Protein AF-A0A7J6UFF8-F1 (afdb_monomer_lite)

Structure (mmCIF, N/CA/C/O backbone):
data_AF-A0A7J6UFF8-F1
#
_entry.id   AF-A0A7J6UFF8-F1
#
loop_
_atom_site.group_PDB
_atom_site.id
_atom_site.type_symbol
_atom_site.label_atom_id
_atom_site.label_alt_id
_atom_site.label_comp_id
_atom_site.label_asym_id
_atom_site.label_entity_id
_atom_site.label_seq_id
_atom_site.pdbx_PDB_ins_code
_atom_site.Cartn_x
_atom_site.Cartn_y
_atom_site.Cartn_z
_atom_site.occupancy
_atom_site.B_iso_or_equiv
_atom_site.auth_seq_id
_atom_site.auth_comp_id
_atom_site.auth_asym_id
_atom_site.auth_atom_id
_atom_site.pdbx_PDB_model_num
ATOM 1 N N . MET A 1 1 ? -8.553 -10.109 -0.314 1.00 61.62 1 MET A N 1
ATOM 2 C CA . MET A 1 1 ? -7.472 -9.107 -0.212 1.00 61.62 1 MET A CA 1
ATOM 3 C C . MET A 1 1 ? -7.964 -8.025 0.723 1.00 61.62 1 MET A C 1
ATOM 5 O O . MET A 1 1 ? -9.043 -7.519 0.467 1.00 61.62 1 MET A O 1
ATOM 9 N N . ASN A 1 2 ? -7.218 -7.695 1.778 1.00 87.44 2 ASN A N 1
ATOM 10 C CA . ASN A 1 2 ? -7.601 -6.633 2.723 1.00 87.44 2 ASN A CA 1
ATOM 11 C C . ASN A 1 2 ? -6.489 -5.577 2.780 1.00 87.44 2 ASN A C 1
ATOM 13 O O . ASN A 1 2 ? -6.149 -5.102 3.850 1.00 87.44 2 ASN A O 1
ATOM 17 N N . LYS A 1 3 ? -5.834 -5.308 1.648 1.00 93.00 3 LYS A N 1
ATOM 18 C CA . LYS A 1 3 ? -4.717 -4.367 1.567 1.00 93.00 3 LYS A CA 1
ATOM 19 C C . LYS A 1 3 ? -5.033 -3.316 0.523 1.00 93.00 3 LYS A C 1
ATOM 21 O O . LYS A 1 3 ? -5.549 -3.665 -0.537 1.00 93.00 3 LYS A O 1
ATOM 26 N N . LEU A 1 4 ? -4.698 -2.071 0.823 1.00 94.88 4 LEU A N 1
ATOM 27 C CA . LEU A 1 4 ? -4.774 -0.958 -0.113 1.00 94.88 4 LEU A CA 1
ATOM 28 C C . LEU A 1 4 ? -3.366 -0.415 -0.318 1.00 94.88 4 LEU A C 1
ATOM 30 O O . LEU A 1 4 ? -2.765 0.095 0.622 1.00 94.88 4 LEU A O 1
ATOM 34 N N . ALA A 1 5 ? -2.846 -0.546 -1.535 1.00 95.44 5 ALA A N 1
ATOM 35 C CA . ALA A 1 5 ? -1.587 0.068 -1.928 1.00 95.44 5 ALA A CA 1
ATOM 36 C C . ALA A 1 5 ? -1.880 1.400 -2.626 1.00 95.44 5 ALA A C 1
ATOM 38 O O . ALA A 1 5 ? -2.639 1.444 -3.593 1.00 95.44 5 ALA A O 1
ATOM 39 N N . VAL A 1 6 ? -1.272 2.471 -2.133 1.00 96.19 6 VAL A N 1
ATOM 40 C CA . VAL A 1 6 ? -1.422 3.841 -2.618 1.00 96.19 6 VAL A CA 1
ATOM 41 C C . VAL A 1 6 ? -0.101 4.270 -3.235 1.00 96.19 6 VAL A C 1
ATOM 43 O O . VAL A 1 6 ? 0.947 4.212 -2.591 1.00 96.19 6 VAL A O 1
ATOM 46 N N . SER A 1 7 ? -0.151 4.677 -4.496 1.00 95.25 7 SER A N 1
ATOM 47 C CA . SER A 1 7 ? 0.983 5.250 -5.212 1.00 95.25 7 SER A CA 1
ATOM 48 C C . SER A 1 7 ? 1.136 6.730 -4.861 1.00 95.25 7 SER A C 1
ATOM 50 O O . SER A 1 7 ? 0.155 7.475 -4.921 1.00 95.25 7 SER A O 1
ATOM 52 N N . CYS A 1 8 ? 2.348 7.166 -4.516 1.00 93.88 8 CYS A N 1
ATOM 53 C CA . CYS A 1 8 ? 2.634 8.554 -4.159 1.00 93.88 8 CYS A CA 1
ATOM 54 C C . CYS A 1 8 ? 3.773 9.143 -5.010 1.00 93.88 8 CYS A C 1
ATOM 56 O O . CYS A 1 8 ? 4.451 8.461 -5.786 1.00 93.88 8 CYS A O 1
ATOM 58 N N . LEU A 1 9 ? 3.978 10.451 -4.850 1.00 92.50 9 LEU A N 1
ATOM 59 C CA . LEU A 1 9 ? 5.146 11.155 -5.375 1.00 92.50 9 LEU A CA 1
ATOM 60 C C . LEU A 1 9 ? 6.413 10.762 -4.588 1.00 92.50 9 LEU A C 1
ATOM 62 O O . LEU A 1 9 ? 6.361 9.980 -3.639 1.00 92.50 9 LEU A O 1
ATOM 66 N N . GLU A 1 10 ? 7.562 11.299 -4.999 1.00 89.00 10 GLU A N 1
ATOM 67 C CA . GLU A 1 10 ? 8.839 11.160 -4.274 1.00 89.00 10 GLU A CA 1
ATOM 68 C C . GLU A 1 10 ? 9.264 9.710 -3.999 1.00 89.00 10 GLU A C 1
ATOM 70 O O . GLU A 1 10 ? 9.812 9.388 -2.943 1.00 89.00 10 GLU A O 1
ATOM 75 N N . ALA A 1 11 ? 9.012 8.819 -4.959 1.00 90.88 11 ALA A N 1
ATOM 76 C CA . ALA A 1 11 ? 9.349 7.403 -4.862 1.00 90.88 11 ALA A CA 1
ATOM 77 C C . ALA A 1 11 ? 8.766 6.738 -3.619 1.00 90.88 11 ALA A C 1
ATOM 79 O O . ALA A 1 11 ? 9.408 5.883 -3.023 1.00 90.88 11 ALA A O 1
ATOM 80 N N . THR A 1 12 ? 7.562 7.137 -3.218 1.00 92.31 12 THR A N 1
ATOM 81 C CA . THR A 1 12 ? 6.916 6.629 -2.012 1.00 92.31 12 THR A CA 1
ATOM 82 C C . THR A 1 12 ? 5.654 5.852 -2.370 1.00 92.31 12 THR A C 1
ATOM 84 O O . THR A 1 12 ? 4.934 6.186 -3.313 1.00 92.31 12 THR A O 1
ATOM 87 N N . MET A 1 13 ? 5.376 4.805 -1.604 1.00 94.56 13 MET A N 1
ATOM 88 C CA . MET A 1 13 ? 4.079 4.142 -1.579 1.00 94.56 13 MET A CA 1
ATOM 89 C C . MET A 1 13 ? 3.613 3.984 -0.137 1.00 94.56 13 MET A C 1
ATOM 91 O O . MET A 1 13 ? 4.429 3.903 0.782 1.00 94.56 13 MET A O 1
ATOM 95 N N . ILE A 1 14 ? 2.302 3.894 0.055 1.00 95.62 14 ILE A N 1
ATOM 96 C CA . ILE A 1 14 ? 1.718 3.553 1.351 1.00 95.62 14 ILE A CA 1
ATOM 97 C C . ILE A 1 14 ? 0.888 2.289 1.187 1.00 95.62 14 ILE A C 1
ATOM 99 O O . ILE A 1 14 ? 0.101 2.177 0.250 1.00 95.62 14 ILE A O 1
ATOM 103 N N . VAL A 1 15 ? 1.054 1.331 2.090 1.00 95.44 15 VAL A N 1
ATOM 104 C CA . VAL A 1 15 ? 0.258 0.103 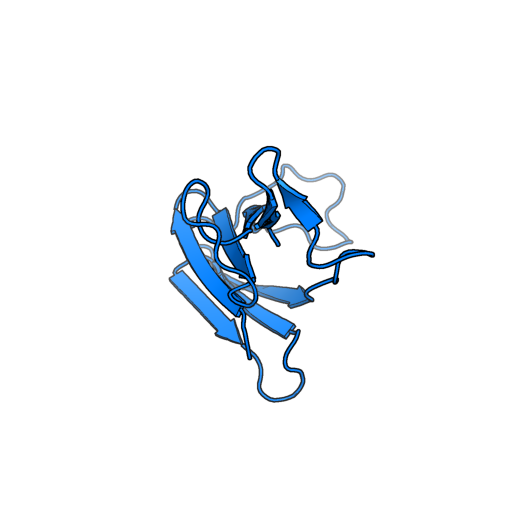2.116 1.00 95.44 15 VAL A CA 1
ATOM 105 C C . VAL A 1 15 ? -0.516 0.044 3.418 1.00 95.44 15 VAL A C 1
ATOM 107 O O . VAL A 1 15 ? 0.084 -0.089 4.480 1.00 95.44 15 VAL A O 1
ATOM 110 N N . TYR A 1 16 ? -1.841 0.112 3.328 1.00 95.19 16 TYR A N 1
ATOM 111 C CA . TYR A 1 16 ? -2.748 -0.010 4.467 1.00 95.19 16 TYR A CA 1
ATOM 112 C C . TYR A 1 16 ? -3.264 -1.443 4.619 1.00 95.19 16 TYR A C 1
ATOM 114 O O . TYR A 1 16 ? -3.677 -2.056 3.629 1.00 95.19 16 TYR A O 1
ATOM 122 N N . ASP A 1 17 ? -3.290 -1.960 5.851 1.00 93.38 17 ASP A N 1
ATOM 123 C CA . ASP A 1 17 ? -4.087 -3.137 6.214 1.00 93.38 17 ASP A CA 1
ATOM 124 C C . ASP A 1 17 ? -5.508 -2.672 6.556 1.00 93.38 17 ASP A C 1
ATOM 126 O O . ASP A 1 17 ? -5.753 -2.001 7.554 1.00 93.38 17 ASP A O 1
ATOM 130 N N . MET A 1 18 ? -6.459 -3.030 5.698 1.00 93.12 18 MET A N 1
ATOM 131 C CA . MET A 1 18 ? -7.865 -2.647 5.822 1.00 93.12 18 MET A CA 1
ATOM 132 C C . MET A 1 18 ? -8.671 -3.596 6.718 1.00 93.12 18 MET A C 1
ATOM 134 O O . MET A 1 18 ? -9.899 -3.599 6.669 1.00 93.12 18 MET A O 1
ATOM 138 N N . ARG A 1 19 ? -8.017 -4.476 7.486 1.00 91.94 19 ARG A N 1
ATOM 139 C CA . ARG A 1 19 ? -8.709 -5.426 8.367 1.00 91.94 19 ARG A CA 1
ATOM 140 C C . ARG A 1 19 ? -9.391 -4.741 9.550 1.00 91.94 19 ARG A C 1
ATOM 142 O O . ARG A 1 19 ? -10.534 -5.081 9.840 1.00 91.94 19 ARG A O 1
ATOM 149 N N . THR A 1 20 ? -8.692 -3.828 10.214 1.00 93.12 20 THR A N 1
ATOM 150 C CA . THR A 1 20 ? -9.126 -3.244 11.486 1.00 93.12 20 THR A CA 1
ATOM 151 C C . THR A 1 20 ? -9.133 -1.730 11.366 1.00 93.12 20 THR A C 1
ATOM 153 O O . THR A 1 20 ? -8.095 -1.117 11.129 1.00 93.12 20 THR A O 1
ATOM 156 N N . TYR A 1 21 ? -10.315 -1.135 11.508 1.00 93.38 21 TYR A N 1
ATOM 157 C CA . TYR A 1 21 ? -10.497 0.311 11.486 1.00 93.38 21 TYR A CA 1
ATOM 158 C C . TYR A 1 21 ? -10.587 0.852 12.912 1.00 93.38 21 TYR A C 1
ATOM 160 O O . TYR A 1 21 ? -11.452 0.424 13.679 1.00 93.38 21 TYR A O 1
ATOM 168 N N . ASN A 1 22 ? -9.739 1.823 13.247 1.00 93.12 22 ASN A N 1
ATOM 169 C CA . ASN A 1 22 ? -9.862 2.597 14.475 1.00 93.12 22 ASN A CA 1
ATOM 170 C C . ASN A 1 22 ? -10.539 3.954 14.180 1.00 93.12 22 ASN A C 1
ATOM 172 O O . ASN A 1 22 ? -10.094 4.662 13.275 1.00 93.12 22 ASN A O 1
ATOM 176 N N . PRO A 1 23 ? -11.565 4.380 14.942 1.00 92.31 23 PRO A N 1
ATOM 177 C CA . PRO A 1 23 ? -12.263 5.648 14.696 1.00 92.31 23 PRO A CA 1
ATOM 178 C C . PRO A 1 23 ? -11.393 6.907 14.816 1.00 92.31 23 PRO A C 1
ATOM 180 O O . PRO A 1 23 ? -11.746 7.949 14.272 1.00 92.31 23 PRO A O 1
ATOM 183 N N . THR A 1 24 ? -10.286 6.841 15.559 1.00 92.12 24 THR A N 1
ATOM 184 C CA . THR A 1 24 ? -9.392 7.979 15.805 1.00 92.12 24 THR A CA 1
ATOM 185 C C . THR A 1 24 ? -8.175 7.963 14.884 1.00 92.12 24 THR A C 1
ATOM 187 O O . THR A 1 24 ? -7.805 9.009 14.357 1.00 92.12 24 THR A O 1
ATOM 190 N N . THR A 1 25 ? -7.549 6.801 14.674 1.00 91.69 25 THR A N 1
ATOM 191 C CA . THR A 1 25 ? -6.301 6.682 13.893 1.00 91.69 25 THR A CA 1
ATOM 192 C C . THR A 1 25 ? -6.489 6.113 12.486 1.00 91.69 25 THR A C 1
ATOM 194 O O . THR A 1 25 ? -5.572 6.193 11.672 1.00 91.69 25 THR A O 1
ATOM 197 N N . GLY A 1 26 ? -7.670 5.585 12.158 1.00 94.06 26 GLY A N 1
ATOM 198 C CA . GLY A 1 26 ? -7.968 4.992 10.858 1.00 94.06 26 GLY A CA 1
ATOM 199 C C . GLY A 1 26 ? -7.403 3.579 10.696 1.00 94.06 26 GLY A C 1
ATOM 200 O O . GLY A 1 26 ? -7.437 2.773 11.625 1.00 94.06 26 GLY A O 1
ATOM 201 N N . TYR A 1 27 ? -6.935 3.267 9.486 1.00 94.75 27 TYR A N 1
ATOM 202 C CA . TYR A 1 27 ? -6.286 1.994 9.165 1.00 94.75 27 TYR A CA 1
ATOM 203 C C . TYR A 1 27 ? -4.777 2.079 9.378 1.00 94.75 27 TYR A C 1
ATOM 205 O O . TYR A 1 27 ? -4.143 3.065 8.997 1.00 94.75 27 TYR A O 1
ATOM 213 N N . SER A 1 28 ? -4.193 1.005 9.899 1.00 93.25 28 SER A N 1
ATOM 214 C CA . SER A 1 28 ? -2.744 0.887 10.043 1.00 93.25 28 SER A CA 1
ATOM 215 C C . SER A 1 28 ? -2.079 0.754 8.676 1.00 93.25 28 SER A C 1
ATOM 217 O O . SER A 1 28 ? -2.525 -0.012 7.817 1.00 93.25 28 SER A O 1
ATOM 219 N N . GLY A 1 29 ? -1.012 1.521 8.457 1.00 93.12 29 GLY A N 1
ATOM 220 C CA . GLY A 1 29 ? -0.314 1.566 7.179 1.00 93.12 29 GLY A CA 1
ATOM 221 C C . GLY A 1 29 ? 1.193 1.695 7.325 1.00 93.12 29 GLY A C 1
ATOM 222 O O . GLY A 1 29 ? 1.701 2.195 8.325 1.00 93.12 29 GLY A O 1
ATOM 223 N N . CYS A 1 30 ? 1.901 1.236 6.300 1.00 92.50 30 CYS A N 1
ATOM 224 C CA . CYS A 1 30 ? 3.347 1.341 6.182 1.00 92.50 30 CYS A CA 1
ATOM 225 C C . CYS A 1 30 ? 3.686 2.234 4.988 1.00 92.50 30 CYS A C 1
ATOM 227 O O . CYS A 1 30 ? 3.196 1.995 3.883 1.00 92.50 30 CYS A O 1
ATOM 229 N N . LEU A 1 31 ? 4.500 3.262 5.226 1.00 93.44 31 LEU A N 1
ATOM 230 C CA . LEU A 1 31 ? 5.083 4.102 4.188 1.00 93.44 31 LEU A CA 1
ATOM 231 C C . LEU A 1 31 ? 6.439 3.515 3.804 1.00 93.44 31 LEU A C 1
ATOM 233 O O . LEU A 1 31 ? 7.307 3.379 4.661 1.00 93.44 31 LEU A O 1
ATOM 237 N N . GLU A 1 32 ? 6.618 3.213 2.524 1.00 90.69 32 GLU A N 1
ATOM 238 C CA . GLU A 1 32 ? 7.837 2.606 1.996 1.00 90.69 32 GLU A CA 1
ATOM 239 C C . GLU A 1 32 ? 8.370 3.422 0.819 1.00 90.69 32 GLU A C 1
ATOM 241 O O . GLU A 1 32 ? 7.607 3.864 -0.049 1.00 90.69 32 GLU A O 1
ATOM 246 N N . LYS A 1 33 ? 9.696 3.593 0.759 1.00 89.56 33 LYS A N 1
ATOM 247 C CA . LYS A 1 33 ? 10.350 4.174 -0.416 1.00 89.56 33 LYS A CA 1
ATOM 248 C C . LYS A 1 33 ? 10.647 3.098 -1.454 1.00 89.56 33 LYS A C 1
ATOM 250 O O . LYS A 1 33 ? 11.387 2.152 -1.207 1.00 89.56 33 LYS A O 1
ATOM 255 N N . VAL A 1 34 ? 10.131 3.295 -2.659 1.00 87.31 34 VAL A N 1
ATOM 256 C CA . VAL A 1 34 ? 10.414 2.485 -3.840 1.00 87.31 34 VAL A CA 1
ATOM 257 C C . VAL A 1 34 ? 11.764 2.918 -4.414 1.00 87.31 34 VAL A C 1
ATOM 259 O O . VAL A 1 34 ? 11.876 3.869 -5.189 1.00 87.31 34 VAL A O 1
ATOM 262 N N . LEU A 1 35 ? 12.823 2.242 -3.981 1.00 80.19 35 LEU A N 1
ATOM 263 C CA . LEU A 1 35 ? 14.195 2.549 -4.379 1.00 80.19 35 LEU A CA 1
ATOM 264 C C . LEU A 1 35 ? 14.641 1.678 -5.554 1.00 80.19 35 LEU A C 1
ATOM 266 O O . LEU A 1 35 ? 14.333 0.492 -5.615 1.00 80.19 35 LEU A O 1
ATOM 270 N N . THR A 1 36 ? 15.461 2.238 -6.443 1.00 67.75 36 THR A N 1
ATOM 271 C CA . THR A 1 36 ? 15.954 1.549 -7.648 1.00 67.75 36 THR A CA 1
ATOM 272 C C . THR A 1 36 ? 17.051 0.507 -7.365 1.00 67.75 36 THR A C 1
ATOM 274 O O . THR A 1 36 ? 17.663 -0.021 -8.290 1.00 67.75 36 THR A O 1
ATOM 277 N N . ARG A 1 37 ? 17.348 0.201 -6.093 1.00 63.25 37 ARG A N 1
ATOM 278 C CA . ARG A 1 37 ? 18.504 -0.624 -5.715 1.00 63.25 37 ARG A CA 1
ATOM 279 C C . ARG A 1 37 ? 18.265 -2.101 -6.033 1.00 63.25 37 ARG A C 1
ATOM 281 O O . ARG A 1 37 ? 17.549 -2.788 -5.312 1.00 63.25 37 ARG A O 1
ATOM 288 N N . GLY A 1 38 ? 18.967 -2.615 -7.037 1.00 57.03 38 GLY A N 1
ATOM 289 C CA . GLY A 1 38 ? 19.247 -4.0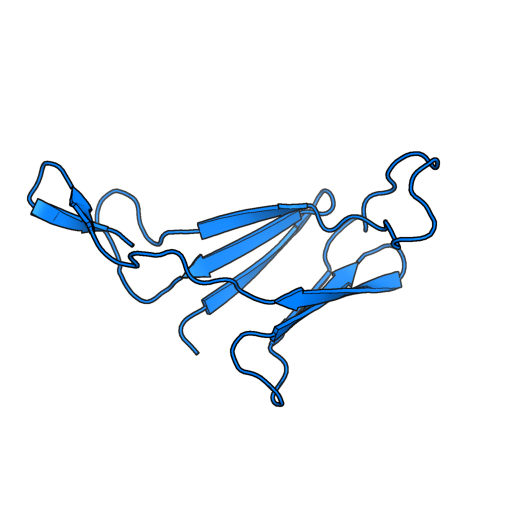48 -7.142 1.00 57.03 38 GLY A CA 1
ATOM 290 C C . GLY A 1 38 ? 20.325 -4.477 -6.139 1.00 57.03 38 GLY A C 1
ATOM 291 O O . GLY A 1 38 ? 21.193 -3.682 -5.771 1.00 57.03 38 GLY A O 1
ATOM 292 N N . GLU A 1 39 ? 20.316 -5.745 -5.722 1.00 50.97 39 GLU A N 1
ATOM 293 C CA . GLU A 1 39 ? 21.305 -6.328 -4.794 1.00 50.97 39 GLU A CA 1
ATOM 294 C C . GLU A 1 39 ? 22.767 -6.057 -5.214 1.00 50.97 39 GLU A C 1
ATOM 296 O O . GLU A 1 39 ? 23.634 -5.851 -4.366 1.00 50.97 39 GLU A O 1
ATOM 301 N N . ASN A 1 40 ? 23.012 -5.932 -6.522 1.00 55.44 40 ASN A N 1
ATOM 302 C CA . ASN A 1 40 ? 24.324 -5.699 -7.132 1.00 55.44 40 ASN A CA 1
ATOM 303 C C . ASN A 1 40 ? 24.783 -4.225 -7.160 1.00 55.44 40 ASN A C 1
ATOM 305 O O . ASN A 1 40 ? 25.878 -3.936 -7.630 1.00 55.44 40 ASN A O 1
ATOM 309 N N . GLN A 1 41 ? 23.981 -3.276 -6.667 1.00 59.56 41 GLN A N 1
ATOM 310 C CA . GLN A 1 41 ? 24.274 -1.834 -6.733 1.00 59.56 41 GLN A CA 1
ATOM 311 C C . GLN A 1 41 ? 24.452 -1.217 -5.341 1.00 59.56 41 GLN A C 1
ATOM 313 O O . GLN A 1 41 ? 24.056 -0.082 -5.079 1.00 59.56 41 GLN A O 1
ATOM 318 N N . LYS A 1 42 ? 25.051 -1.965 -4.400 1.00 59.62 42 LYS A N 1
ATOM 319 C CA . LYS A 1 42 ? 25.178 -1.509 -3.007 1.00 59.62 42 LYS A CA 1
ATOM 320 C C . LYS A 1 42 ? 25.978 -0.219 -2.816 1.00 59.62 42 LYS A C 1
ATOM 322 O O . LYS A 1 42 ? 25.711 0.453 -1.824 1.00 59.62 42 LYS A O 1
ATOM 327 N N . ASN A 1 43 ? 26.869 0.104 -3.754 1.00 62.34 43 ASN A N 1
ATOM 328 C CA . ASN A 1 43 ? 27.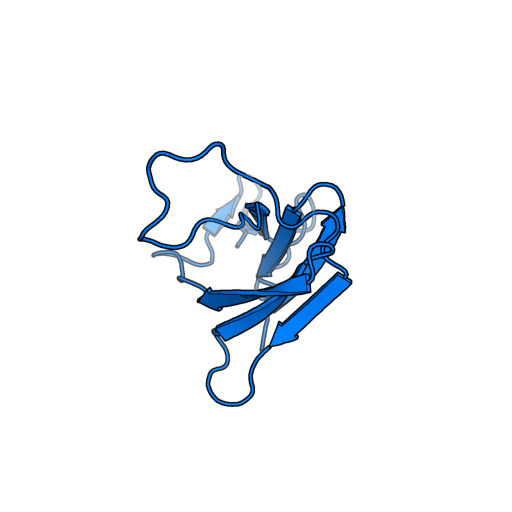831 1.206 -3.668 1.00 62.34 43 ASN A CA 1
ATOM 329 C C . ASN A 1 43 ? 27.489 2.404 -4.575 1.00 62.34 43 ASN A C 1
ATOM 331 O O . ASN A 1 43 ? 28.294 3.324 -4.684 1.00 62.34 43 ASN A O 1
ATOM 335 N N . GLN A 1 44 ? 26.333 2.401 -5.248 1.00 57.28 44 GLN A N 1
ATOM 336 C CA . GLN A 1 44 ? 25.868 3.548 -6.034 1.00 57.28 44 GLN A CA 1
ATOM 337 C C . GLN A 1 44 ? 24.905 4.421 -5.216 1.00 57.28 44 GLN A C 1
ATOM 339 O O . GLN A 1 44 ? 24.208 3.899 -4.338 1.00 57.28 44 GLN A O 1
ATOM 344 N N . PRO A 1 45 ? 24.855 5.742 -5.481 1.00 56.22 45 PRO A N 1
ATOM 345 C CA . PRO A 1 45 ? 23.881 6.623 -4.848 1.00 56.22 45 PRO A CA 1
ATOM 346 C C . PRO A 1 45 ? 22.464 6.089 -5.086 1.00 56.22 45 PRO A C 1
ATOM 348 O O . PRO A 1 45 ? 22.121 5.690 -6.199 1.00 56.22 45 PRO A O 1
ATOM 351 N N . GLN A 1 46 ? 21.647 6.053 -4.027 1.00 61.59 46 GLN A N 1
ATOM 352 C CA . GLN A 1 46 ? 20.261 5.594 -4.111 1.00 61.59 46 GLN A CA 1
ATOM 353 C C . GLN A 1 46 ? 19.469 6.511 -5.049 1.00 61.59 46 GLN A C 1
ATOM 355 O O . GLN A 1 46 ? 19.054 7.602 -4.664 1.00 61.59 46 GLN A O 1
ATOM 360 N N . GLY A 1 47 ? 19.236 6.058 -6.279 1.00 61.88 47 GLY A N 1
ATOM 361 C CA . GLY A 1 47 ? 18.185 6.614 -7.119 1.00 61.88 47 GLY A CA 1
ATOM 362 C C . GLY A 1 47 ? 16.827 6.179 -6.573 1.00 61.88 47 GLY A C 1
ATOM 363 O O . GLY A 1 47 ? 16.628 5.000 -6.274 1.00 61.88 47 GLY A O 1
ATOM 364 N N . GLY A 1 48 ? 15.897 7.119 -6.417 1.00 66.38 48 GLY A N 1
ATOM 365 C CA . GLY A 1 48 ? 14.488 6.786 -6.207 1.00 66.38 48 GLY A CA 1
ATOM 366 C C . GLY A 1 48 ? 13.838 6.374 -7.527 1.00 66.38 48 GLY A C 1
ATOM 367 O O . GLY A 1 48 ? 14.273 6.801 -8.597 1.00 66.38 48 GLY A O 1
ATOM 368 N N . ALA A 1 49 ? 12.753 5.609 -7.466 1.00 74.38 49 ALA A N 1
ATOM 369 C CA . ALA A 1 49 ? 11.951 5.270 -8.640 1.00 74.38 49 ALA A CA 1
ATOM 370 C C . ALA A 1 49 ? 11.241 6.479 -9.298 1.00 74.38 49 ALA A C 1
ATOM 372 O O . ALA A 1 49 ? 10.549 6.310 -10.300 1.00 74.38 49 ALA A O 1
ATOM 373 N N . GLY A 1 50 ? 11.390 7.696 -8.757 1.00 85.44 50 GLY A N 1
ATOM 374 C CA . GLY A 1 50 ? 10.593 8.865 -9.138 1.00 85.44 50 GLY A CA 1
ATOM 375 C C . GLY A 1 50 ? 9.146 8.727 -8.659 1.00 85.44 50 GLY A C 1
ATOM 376 O O . GLY A 1 50 ? 8.883 8.042 -7.681 1.00 85.44 50 GLY A O 1
ATOM 377 N N . THR A 1 51 ? 8.184 9.362 -9.323 1.00 91.69 51 THR A N 1
ATOM 378 C CA . THR A 1 51 ? 6.755 9.161 -9.015 1.00 91.69 51 THR A CA 1
ATOM 379 C C . THR A 1 51 ? 6.359 7.693 -9.172 1.00 91.69 51 THR A C 1
ATOM 381 O O . THR A 1 51 ? 6.694 7.077 -10.182 1.00 91.69 51 THR A O 1
ATOM 384 N N . VAL A 1 52 ? 5.624 7.132 -8.211 1.00 94.06 52 VAL A N 1
ATOM 385 C CA . VAL A 1 52 ? 4.989 5.821 -8.388 1.00 94.06 52 VAL A CA 1
ATOM 386 C C . VAL A 1 52 ? 3.694 6.037 -9.170 1.00 94.06 52 VAL A C 1
ATOM 388 O O . VAL A 1 52 ? 2.830 6.793 -8.739 1.00 94.06 52 VAL A O 1
ATOM 391 N N . TRP A 1 53 ? 3.560 5.395 -10.328 1.00 94.69 53 TRP A N 1
ATOM 392 C CA . TRP A 1 53 ? 2.416 5.567 -11.235 1.00 94.69 53 TRP A CA 1
ATOM 393 C C . TRP A 1 53 ? 1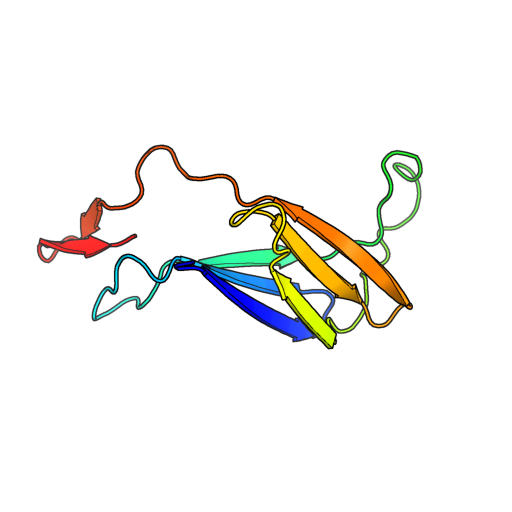.322 4.522 -11.048 1.00 94.69 53 TRP A C 1
ATOM 395 O O . TRP A 1 53 ? 0.192 4.717 -11.488 1.00 94.69 53 TRP A O 1
ATOM 405 N N . GLY A 1 54 ? 1.640 3.404 -10.402 1.00 94.25 54 GLY A N 1
ATOM 406 C CA . GLY A 1 54 ? 0.654 2.371 -10.136 1.00 94.25 54 GLY A CA 1
ATOM 407 C C . GLY A 1 54 ? 1.164 1.310 -9.180 1.00 94.25 54 GLY A C 1
ATOM 408 O O . GLY A 1 54 ? 2.358 1.013 -9.147 1.00 94.25 54 GLY A O 1
ATOM 409 N N . CYS A 1 55 ? 0.223 0.732 -8.439 1.00 95.25 55 CYS A N 1
ATOM 410 C CA . CYS A 1 55 ? 0.407 -0.418 -7.565 1.00 95.25 55 CYS A CA 1
ATOM 411 C C . CYS A 1 55 ? -0.595 -1.496 -7.992 1.00 95.25 55 CYS A C 1
ATOM 413 O O . CYS A 1 55 ? -1.797 -1.231 -8.035 1.00 95.25 55 CYS A O 1
ATOM 415 N N . HIS A 1 56 ? -0.128 -2.702 -8.310 1.00 95.31 56 HIS A N 1
ATOM 416 C CA . HIS A 1 56 ? -0.994 -3.781 -8.782 1.00 95.31 56 HIS A CA 1
ATOM 417 C C . HIS A 1 56 ? -0.703 -5.093 -8.057 1.00 95.31 56 HIS A C 1
ATOM 419 O O . HIS A 1 56 ? 0.403 -5.629 -8.148 1.00 95.31 56 HIS A O 1
ATOM 425 N N . PHE A 1 57 ? -1.699 -5.612 -7.337 1.00 95.50 57 PHE A N 1
ATOM 426 C CA . PHE A 1 57 ? -1.607 -6.911 -6.674 1.00 95.50 57 PHE A CA 1
ATOM 427 C C . PHE A 1 57 ? -1.580 -8.035 -7.703 1.00 95.50 57 PHE A C 1
ATOM 429 O O . PHE A 1 57 ? -2.359 -8.041 -8.654 1.00 95.50 57 PHE A O 1
ATOM 436 N N . LEU A 1 58 ? -0.673 -8.988 -7.509 1.00 95.31 58 LEU A N 1
ATOM 437 C CA . LEU A 1 58 ? -0.455 -10.065 -8.458 1.00 95.31 58 LEU A CA 1
ATOM 438 C C . LEU A 1 58 ? -1.364 -11.264 -8.136 1.00 95.31 58 LEU A C 1
ATOM 440 O O . LEU A 1 58 ? -1.428 -11.696 -6.982 1.00 95.31 58 LEU A O 1
ATOM 444 N N . PRO A 1 59 ? -2.060 -11.848 -9.128 1.00 94.06 59 PRO A N 1
ATOM 445 C CA . PRO A 1 59 ? -3.031 -12.919 -8.890 1.00 94.06 59 PRO A CA 1
ATOM 446 C C . PRO A 1 59 ? -2.397 -14.214 -8.363 1.00 94.06 59 PRO A C 1
ATOM 448 O O . PRO A 1 59 ? -3.080 -15.018 -7.735 1.00 94.06 59 PRO A O 1
ATOM 451 N N . GLN A 1 60 ? -1.096 -14.418 -8.586 1.00 93.12 60 GLN A N 1
ATOM 452 C CA . GLN A 1 60 ? -0.366 -15.609 -8.149 1.00 93.12 60 GLN A CA 1
ATOM 453 C C . GLN A 1 60 ? -0.225 -15.676 -6.624 1.00 93.12 60 GLN A C 1
ATOM 455 O O . GLN A 1 60 ? -0.125 -16.763 -6.060 1.00 93.12 60 GLN A O 1
ATOM 460 N N . ASN A 1 61 ? -0.183 -14.524 -5.948 1.00 94.06 61 ASN A N 1
ATOM 461 C CA . ASN A 1 61 ? -0.040 -14.463 -4.502 1.00 94.06 61 ASN A CA 1
ATOM 462 C C . ASN A 1 61 ? -0.663 -13.176 -3.954 1.00 94.06 61 ASN A C 1
ATOM 464 O O . ASN A 1 61 ? -0.197 -12.074 -4.230 1.00 94.06 61 ASN A O 1
ATOM 468 N N . ARG A 1 62 ? -1.668 -13.337 -3.088 1.00 91.81 62 ARG A N 1
ATOM 469 C CA . ARG A 1 62 ? -2.419 -12.246 -2.442 1.00 91.81 62 ARG A CA 1
ATOM 470 C C . ARG A 1 62 ? -1.577 -11.266 -1.614 1.00 91.81 62 ARG A C 1
ATOM 472 O O . ARG A 1 62 ? -2.102 -10.232 -1.203 1.00 91.81 62 ARG A O 1
ATOM 479 N N . ASP A 1 63 ? -0.338 -11.626 -1.298 1.00 94.19 63 ASP A N 1
ATOM 480 C CA . ASP A 1 63 ? 0.594 -10.823 -0.509 1.00 94.19 63 ASP A CA 1
ATOM 481 C C . ASP A 1 63 ? 1.722 -10.232 -1.359 1.00 94.19 63 ASP A C 1
ATOM 483 O O . ASP A 1 63 ? 2.623 -9.609 -0.808 1.00 94.19 63 ASP A O 1
ATOM 487 N N . ILE A 1 64 ? 1.674 -10.403 -2.682 1.00 95.12 64 ILE A N 1
ATOM 488 C CA . ILE A 1 64 ? 2.650 -9.850 -3.619 1.00 95.12 64 ILE A CA 1
ATOM 489 C C . ILE A 1 64 ? 1.972 -8.810 -4.515 1.00 95.12 64 ILE A C 1
ATOM 491 O O . ILE A 1 64 ? 0.867 -9.017 -5.018 1.00 95.12 64 ILE A O 1
ATOM 495 N N . TRP A 1 65 ? 2.644 -7.684 -4.733 1.00 95.44 65 TRP A N 1
ATOM 496 C CA . TRP A 1 65 ? 2.233 -6.663 -5.695 1.00 95.44 65 TRP A CA 1
ATOM 497 C C . TRP A 1 65 ? 3.445 -6.083 -6.408 1.00 95.44 65 TRP A C 1
ATOM 499 O O . TRP A 1 65 ? 4.579 -6.193 -5.941 1.00 95.44 65 TRP A O 1
ATOM 509 N N . CYS A 1 66 ? 3.191 -5.458 -7.550 1.00 95.62 66 CYS A N 1
ATOM 510 C CA . CYS A 1 66 ? 4.188 -4.723 -8.304 1.00 95.62 66 CYS A CA 1
ATOM 511 C C . CYS A 1 66 ? 3.885 -3.225 -8.257 1.00 95.62 66 CYS A C 1
ATOM 513 O O . CYS A 1 66 ? 2.719 -2.827 -8.315 1.00 95.62 66 CYS A O 1
ATOM 515 N N . THR A 1 67 ? 4.924 -2.396 -8.204 1.00 94.94 67 THR A N 1
ATOM 516 C CA . THR A 1 67 ? 4.812 -0.949 -8.425 1.00 94.94 67 THR A CA 1
ATOM 517 C C . THR A 1 67 ? 5.536 -0.527 -9.694 1.00 94.94 67 THR A C 1
ATOM 519 O O . THR A 1 67 ? 6.623 -1.037 -9.966 1.00 94.94 67 THR A O 1
ATOM 522 N N . ALA A 1 68 ? 4.963 0.423 -10.433 1.00 93.81 68 ALA A N 1
ATOM 523 C CA . ALA A 1 68 ? 5.584 1.036 -11.605 1.00 93.81 68 ALA A CA 1
ATOM 524 C C . ALA A 1 68 ? 6.154 2.416 -11.249 1.00 93.81 68 ALA A C 1
ATOM 526 O O . ALA A 1 68 ? 5.404 3.330 -10.900 1.00 93.81 68 ALA A O 1
ATOM 527 N N . GLY A 1 69 ? 7.477 2.555 -11.308 1.00 91.94 69 GLY A N 1
ATOM 528 C CA . GLY A 1 69 ? 8.186 3.808 -11.054 1.00 91.94 69 GLY A CA 1
ATOM 529 C C . GLY A 1 69 ? 8.296 4.695 -12.292 1.00 91.94 69 GLY A C 1
ATOM 530 O O . GLY A 1 69 ? 8.368 4.208 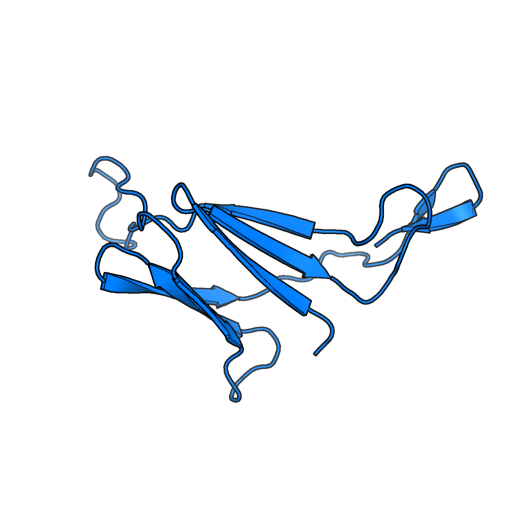-13.417 1.00 91.94 69 GLY A O 1
ATOM 531 N N . GLY A 1 70 ? 8.371 6.008 -12.092 1.00 88.44 70 GLY A N 1
ATOM 532 C CA . GLY A 1 70 ? 8.552 7.012 -13.141 1.00 88.44 70 GLY A CA 1
ATOM 533 C C . GLY A 1 70 ? 9.882 6.919 -13.891 1.00 88.44 70 GLY A C 1
ATOM 534 O O . GLY A 1 70 ? 9.984 7.440 -14.995 1.00 88.44 70 GLY A O 1
ATOM 535 N N . SER A 1 71 ? 10.876 6.214 -13.346 1.00 84.88 71 SER A N 1
ATOM 536 C CA . SER A 1 71 ? 12.107 5.853 -14.063 1.00 84.88 71 SER A CA 1
ATOM 537 C C . SER A 1 71 ? 11.939 4.685 -15.050 1.00 84.88 71 SER A C 1
ATOM 539 O O . SER A 1 71 ? 12.911 4.287 -15.688 1.00 84.88 71 SER A O 1
ATOM 541 N N . GLY A 1 72 ? 10.738 4.105 -15.163 1.00 85.00 72 GLY A N 1
ATOM 542 C CA . GLY A 1 72 ? 10.458 2.912 -15.971 1.00 85.00 72 GLY A CA 1
ATOM 543 C C . GLY A 1 72 ? 10.739 1.586 -15.253 1.00 85.00 72 GLY A C 1
ATOM 544 O O . GLY A 1 72 ? 10.523 0.520 -15.825 1.00 85.00 72 GLY A O 1
ATOM 545 N N . GLY A 1 73 ? 11.202 1.631 -14.000 1.00 85.75 73 GLY A N 1
ATOM 546 C CA . GLY A 1 73 ? 11.441 0.441 -13.184 1.00 85.75 73 GLY A CA 1
ATOM 547 C C . GLY A 1 73 ? 10.150 -0.204 -12.673 1.00 85.75 73 GLY A C 1
ATOM 548 O O . GLY A 1 73 ? 9.219 0.488 -12.255 1.00 85.75 73 GLY A O 1
ATOM 549 N N . LEU A 1 74 ? 10.123 -1.538 -12.655 1.00 90.81 74 LEU A N 1
ATOM 550 C CA . LEU A 1 74 ? 9.097 -2.332 -11.981 1.00 90.81 74 LEU A CA 1
ATOM 551 C C . LEU A 1 74 ? 9.686 -2.948 -10.712 1.00 90.81 74 LEU A C 1
ATOM 553 O O . LEU A 1 74 ? 10.768 -3.532 -10.746 1.00 90.81 74 LEU A O 1
ATOM 557 N N . PHE A 1 75 ? 8.962 -2.833 -9.603 1.00 91.31 75 PHE A N 1
ATOM 558 C CA . PHE A 1 75 ? 9.427 -3.284 -8.293 1.00 91.31 75 PHE A CA 1
ATOM 559 C C . PHE A 1 75 ? 8.439 -4.265 -7.701 1.00 91.31 75 PHE A C 1
ATOM 561 O O . PHE A 1 75 ? 7.252 -3.956 -7.591 1.00 91.31 75 PHE A O 1
ATOM 568 N N . LEU A 1 76 ? 8.937 -5.438 -7.321 1.00 93.00 76 LEU A N 1
ATOM 569 C CA . LEU A 1 76 ? 8.143 -6.479 -6.695 1.00 93.00 76 LEU A CA 1
ATOM 570 C C . LEU A 1 76 ? 8.225 -6.350 -5.178 1.00 93.00 76 LEU A C 1
ATOM 572 O O . LEU A 1 76 ? 9.313 -6.279 -4.611 1.00 93.00 76 LEU A O 1
ATOM 576 N N . HIS A 1 77 ? 7.070 -6.384 -4.531 1.00 92.62 77 HIS A N 1
ATOM 577 C CA . HIS A 1 77 ? 6.945 -6.251 -3.089 1.00 92.62 77 HIS A CA 1
ATOM 578 C C . HIS A 1 77 ? 6.221 -7.457 -2.516 1.00 92.62 77 HIS A C 1
ATOM 580 O O . HIS A 1 77 ? 5.327 -8.017 -3.154 1.00 92.62 77 HIS A O 1
ATOM 586 N N . LYS A 1 78 ? 6.587 -7.838 -1.292 1.00 93.44 78 LYS A N 1
ATOM 587 C CA . LYS A 1 78 ? 5.914 -8.884 -0.525 1.00 93.44 78 LYS A CA 1
ATOM 588 C C . LYS A 1 78 ? 5.509 -8.323 0.829 1.00 93.44 78 LYS A C 1
ATOM 590 O O . LYS A 1 78 ? 6.328 -7.748 1.537 1.00 93.44 78 LYS A O 1
ATOM 595 N N . TYR A 1 79 ? 4.252 -8.521 1.198 1.00 92.94 79 TYR A N 1
ATOM 596 C CA . TYR A 1 79 ? 3.740 -8.083 2.483 1.00 92.94 79 TYR A CA 1
ATOM 597 C C . TYR A 1 79 ? 4.172 -9.080 3.548 1.00 92.94 79 TYR A C 1
ATOM 599 O O . TYR A 1 79 ? 3.837 -10.265 3.466 1.00 92.94 79 TYR A O 1
ATOM 607 N N . ASN A 1 80 ? 4.862 -8.588 4.568 1.00 91.19 80 ASN A N 1
ATOM 608 C CA . ASN A 1 80 ? 5.198 -9.372 5.744 1.00 91.19 80 ASN A CA 1
ATOM 609 C C . ASN A 1 80 ? 4.238 -8.995 6.867 1.00 91.19 80 ASN A C 1
ATOM 611 O O . ASN A 1 80 ? 4.145 -7.831 7.248 1.00 91.19 80 ASN A O 1
ATOM 615 N N . TYR A 1 81 ? 3.505 -9.983 7.372 1.00 89.88 81 TYR A N 1
ATOM 616 C CA . TYR A 1 81 ? 2.581 -9.759 8.474 1.00 89.88 81 TYR A CA 1
ATOM 617 C C . TYR A 1 81 ? 3.349 -9.516 9.780 1.00 89.88 81 TYR A C 1
ATOM 619 O O . TYR A 1 81 ? 4.332 -10.219 10.034 1.00 89.88 81 TYR A O 1
ATOM 627 N N . PRO A 1 82 ? 2.897 -8.566 10.616 1.00 88.56 82 PRO A N 1
ATOM 628 C CA . PRO A 1 82 ? 3.396 -8.442 11.977 1.00 88.56 82 PRO A CA 1
ATOM 629 C C . PRO A 1 82 ? 2.988 -9.663 12.816 1.00 88.56 82 PRO A C 1
ATOM 631 O O . PRO A 1 82 ? 2.095 -10.426 12.438 1.00 88.56 82 PRO A O 1
ATOM 634 N N . MET A 1 83 ? 3.651 -9.840 13.962 1.00 89.31 83 MET A N 1
ATOM 635 C CA . MET A 1 83 ? 3.379 -10.942 14.895 1.00 89.31 83 MET A CA 1
ATOM 636 C C . MET A 1 83 ? 1.937 -10.902 15.424 1.00 89.31 83 MET A C 1
ATOM 638 O O . MET A 1 83 ? 1.282 -11.937 15.510 1.00 89.31 83 MET A O 1
ATOM 642 N N . GLU A 1 84 ? 1.428 -9.699 15.693 1.00 89.19 84 GLU A N 1
ATOM 643 C CA . GLU A 1 84 ? 0.035 -9.428 16.041 1.00 89.19 84 GLU A CA 1
ATOM 644 C C . GLU A 1 84 ? -0.531 -8.391 15.072 1.00 89.19 84 GLU A C 1
ATOM 646 O O . GLU A 1 84 ? 0.158 -7.446 14.696 1.00 89.19 84 GLU A O 1
ATOM 651 N N . ARG A 1 85 ? -1.780 -8.589 14.640 1.00 87.19 85 ARG A N 1
ATOM 652 C CA . ARG A 1 85 ? -2.467 -7.749 13.637 1.00 87.19 85 ARG A CA 1
ATOM 653 C C . ARG A 1 85 ? -3.635 -6.950 14.211 1.00 87.19 85 ARG A C 1
ATOM 655 O O . ARG A 1 85 ? -4.413 -6.372 13.458 1.00 87.19 85 ARG A O 1
ATOM 662 N N . GLU A 1 86 ? -3.840 -7.058 15.517 1.00 90.50 86 GLU A N 1
ATOM 663 C CA . GLU A 1 86 ? -4.855 -6.317 16.246 1.00 90.50 86 GLU A CA 1
ATOM 664 C C . GLU A 1 86 ? -4.431 -6.200 17.710 1.00 90.50 86 GLU A C 1
ATOM 666 O O . GLU A 1 86 ? -4.125 -7.198 18.359 1.00 90.50 86 GLU A O 1
ATOM 671 N N . THR A 1 87 ? -4.443 -4.978 18.222 1.00 92.19 87 THR A N 1
ATOM 672 C CA . THR A 1 87 ? -4.246 -4.620 19.625 1.00 92.19 87 THR A CA 1
ATOM 673 C C . THR A 1 87 ? -5.390 -3.703 20.066 1.00 92.19 87 THR A C 1
ATOM 675 O O . THR A 1 87 ? -6.256 -3.339 19.267 1.00 92.19 87 THR A O 1
ATOM 678 N N . ARG A 1 88 ? -5.445 -3.346 21.351 1.00 92.50 88 ARG A N 1
ATOM 679 C CA . ARG A 1 88 ? -6.445 -2.410 21.889 1.00 92.50 88 ARG A CA 1
ATOM 680 C C . ARG A 1 88 ? -5.772 -1.101 22.283 1.00 92.50 88 ARG A C 1
ATOM 682 O O . ARG A 1 88 ? -4.725 -1.118 22.928 1.00 92.50 88 ARG A O 1
ATOM 689 N N . ASP A 1 89 ? -6.375 0.025 21.908 1.00 90.38 89 ASP A N 1
ATOM 690 C CA . ASP A 1 89 ? -5.927 1.344 22.356 1.00 90.38 89 ASP A CA 1
ATOM 691 C C . ASP A 1 89 ? -6.340 1.637 23.813 1.00 90.38 89 ASP A C 1
ATOM 693 O O . ASP A 1 89 ? -7.001 0.838 24.483 1.00 90.38 89 ASP A O 1
ATOM 697 N N . LYS A 1 90 ? -5.968 2.821 24.318 1.00 91.69 90 LYS A N 1
ATOM 698 C CA . LYS A 1 90 ? -6.302 3.274 25.682 1.00 91.69 90 LYS A CA 1
ATOM 699 C C . LYS A 1 90 ? -7.811 3.381 25.941 1.00 91.69 90 LYS A C 1
ATOM 701 O O . LYS A 1 90 ? -8.227 3.309 27.091 1.00 91.69 90 LYS A O 1
ATOM 706 N N . ASN A 1 91 ? -8.608 3.550 24.888 1.00 90.25 91 ASN A N 1
ATOM 707 C CA . ASN A 1 91 ? -10.064 3.655 24.936 1.00 90.25 91 ASN A CA 1
ATOM 708 C C . ASN A 1 91 ? -10.741 2.307 24.640 1.00 90.25 91 ASN A C 1
ATOM 710 O O . ASN A 1 91 ? -11.957 2.257 24.465 1.00 90.25 91 ASN A O 1
ATOM 714 N N . ASN A 1 92 ? -9.964 1.217 24.608 1.00 89.88 92 ASN A N 1
ATOM 715 C CA . ASN A 1 92 ? -10.414 -0.142 24.343 1.00 89.88 92 ASN A CA 1
ATOM 716 C C . ASN A 1 92 ? -10.967 -0.370 22.920 1.00 89.88 92 ASN A C 1
ATOM 718 O O . ASN A 1 92 ? -11.657 -1.367 22.685 1.00 89.88 92 ASN A O 1
ATOM 722 N N . ASN A 1 93 ? -10.656 0.515 21.967 1.00 91.56 93 ASN A N 1
ATOM 723 C CA . ASN A 1 93 ? -10.977 0.309 20.557 1.00 91.56 93 ASN A CA 1
ATOM 724 C C . ASN A 1 93 ? -9.917 -0.583 19.897 1.00 91.56 93 ASN A C 1
ATOM 726 O O . ASN A 1 93 ? -8.741 -0.514 20.268 1.00 91.56 93 ASN A O 1
ATOM 730 N N . PRO A 1 94 ? -10.297 -1.393 18.897 1.00 92.56 94 PRO A N 1
ATOM 731 C CA . PRO A 1 94 ? -9.338 -2.194 18.153 1.00 92.56 94 PRO A CA 1
ATOM 732 C C . PRO A 1 94 ? -8.430 -1.298 17.288 1.00 92.56 94 PRO A C 1
ATOM 734 O O . PRO A 1 94 ? -8.869 -0.291 16.725 1.00 92.56 94 PRO A O 1
ATOM 737 N N . VAL A 1 95 ? -7.152 -1.663 17.197 1.00 91.75 95 VAL A N 1
ATOM 738 C CA . VAL A 1 95 ? -6.110 -1.018 16.379 1.00 91.75 95 VAL A CA 1
ATOM 739 C C . VAL A 1 95 ? -5.321 -2.103 15.662 1.00 91.75 95 VAL A C 1
ATOM 741 O O . VAL A 1 95 ? -4.938 -3.078 16.299 1.00 91.75 95 VAL A O 1
ATOM 744 N N . GLY A 1 96 ? -5.099 -1.948 14.356 1.00 86.94 96 GLY A N 1
ATOM 745 C CA . GLY A 1 96 ? -4.370 -2.917 13.525 1.00 86.94 96 GLY A CA 1
ATOM 746 C C . GLY A 1 96 ? -2.853 -2.816 13.593 1.00 86.94 96 GLY A C 1
ATOM 747 O O . GLY A 1 96 ? -2.349 -1.735 13.970 1.00 86.94 96 GLY A O 1
#

Secondary structure (DSSP, 8-state):
--EEEEE-STTEEEEEEEEEEETTTEEEEEEEE-B---TT-TTS---B--SEEEEEE-TT-TTEEEEEETTS-EEEEEPPPPS-S-EE-TTS-EE-

Foldseek 3Di:
DQWDWAWFFPQKIKIWRNPFADPPPGTDIDIDGQWPDDPVPPPDDIDGLGTWPDWAQDPVDNQWIWIQGPVRDIDIDGDDDDPDDWDADPVRGIYD

pLDDT: mean 87.18, std 11.79, range [50.97, 96.19]

Radius of gyration: 15.43 Å; chains: 1; bounding box: 40×27×42 Å

Sequence (96 aa):
MNKLAVSCLEATMIVYDMRTYNPTTGYSGCLEKVLTRGENQKNQPQGGAGTVWGCHFLPQNRDIWCTAGGSGGLFLHKYNYPMERETRDKNNNPVG

Organism: Perkinsus olseni (NCBI:txid32597)

InterPro domai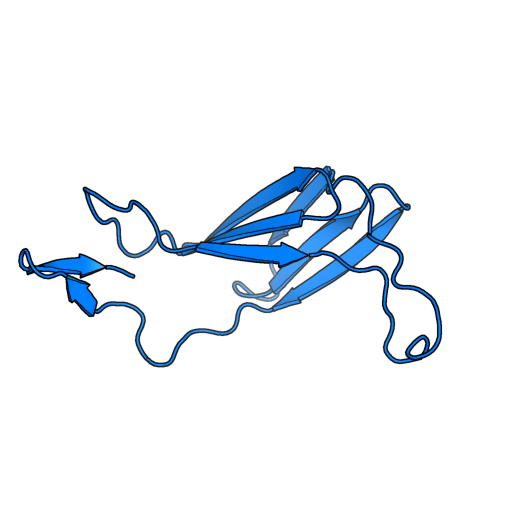ns:
  IPR015943 WD40/YVTN repeat-like-containing domain superfamily [G3DSA:2.130.10.10] (1-96)